Protein AF-A0A7S0EFM1-F1 (afdb_monomer_lite)

Radius of gyration: 30.04 Å; chains: 1; bounding box: 79×68×66 Å

Structure (mmCIF, N/CA/C/O backbone):
data_AF-A0A7S0EFM1-F1
#
_entry.id   AF-A0A7S0EFM1-F1
#
loop_
_atom_site.group_PDB
_atom_site.id
_atom_site.type_symbol
_atom_site.label_atom_id
_atom_site.label_alt_id
_atom_site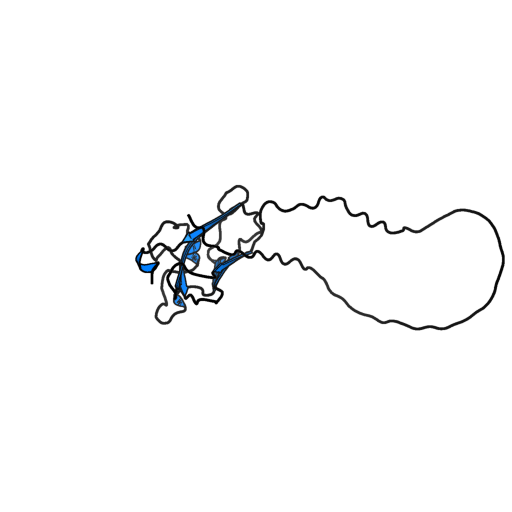.label_comp_id
_atom_site.label_asym_id
_atom_site.label_entity_id
_atom_site.label_seq_id
_atom_site.pdbx_PDB_ins_code
_atom_site.Cartn_x
_atom_site.Cartn_y
_atom_site.Cartn_z
_atom_site.occupancy
_atom_site.B_iso_or_equiv
_atom_site.auth_seq_id
_atom_site.auth_comp_id
_atom_site.auth_asym_id
_atom_site.auth_atom_id
_atom_site.pdbx_PDB_model_num
ATOM 1 N N . PHE A 1 1 ? -14.784 11.439 -12.875 1.00 24.98 1 PHE A N 1
ATOM 2 C CA . PHE A 1 1 ? -14.273 11.031 -11.554 1.00 24.98 1 PHE A CA 1
ATOM 3 C C . PHE A 1 1 ? -14.789 9.632 -11.305 1.00 24.98 1 PHE A C 1
ATOM 5 O O . PHE A 1 1 ? -15.859 9.464 -10.743 1.00 24.98 1 PHE A O 1
ATOM 12 N N . GLU A 1 2 ? -14.104 8.649 -11.874 1.00 22.31 2 GLU A N 1
ATOM 13 C CA . GLU A 1 2 ? -14.514 7.251 -11.826 1.00 22.31 2 GLU A CA 1
ATOM 14 C C . GLU A 1 2 ? -13.625 6.597 -10.774 1.00 22.31 2 GLU A C 1
ATOM 16 O O . GLU A 1 2 ? -12.412 6.479 -10.944 1.00 22.31 2 GLU A O 1
ATOM 21 N N . ILE A 1 3 ? -14.210 6.347 -9.605 1.00 27.41 3 ILE A N 1
ATOM 22 C CA . ILE A 1 3 ? -13.562 5.587 -8.543 1.00 27.41 3 ILE A CA 1
ATOM 23 C C . ILE A 1 3 ? -13.499 4.164 -9.084 1.00 27.41 3 ILE A C 1
ATOM 25 O O . ILE A 1 3 ? -14.540 3.564 -9.334 1.00 27.41 3 ILE A O 1
ATOM 29 N N . ALA A 1 4 ? -12.291 3.663 -9.338 1.00 29.84 4 ALA A N 1
ATOM 30 C CA . ALA A 1 4 ? -12.101 2.274 -9.719 1.00 29.84 4 ALA A CA 1
ATOM 31 C C . ALA A 1 4 ? -12.798 1.374 -8.693 1.00 29.84 4 ALA A C 1
ATOM 33 O O . ALA A 1 4 ? -12.612 1.558 -7.487 1.00 29.84 4 ALA A O 1
ATOM 34 N N . ASP A 1 5 ? -13.592 0.424 -9.189 1.00 29.42 5 ASP A N 1
ATOM 35 C CA . ASP A 1 5 ? -14.235 -0.634 -8.415 1.00 29.42 5 ASP A CA 1
ATOM 36 C C . ASP A 1 5 ? -13.164 -1.510 -7.747 1.00 29.42 5 ASP A C 1
ATOM 38 O O . ASP A 1 5 ? -12.827 -2.607 -8.199 1.00 29.42 5 ASP A O 1
ATOM 42 N N . LEU A 1 6 ? -12.608 -1.031 -6.635 1.00 35.19 6 LEU A N 1
ATOM 43 C CA . LEU A 1 6 ? -11.899 -1.885 -5.707 1.00 35.19 6 LEU A CA 1
ATOM 44 C C . LEU A 1 6 ? -12.966 -2.676 -4.949 1.00 35.19 6 LEU A C 1
ATOM 46 O O . LEU A 1 6 ? -13.604 -2.180 -4.018 1.00 35.19 6 LEU A O 1
ATOM 50 N N . LYS A 1 7 ? -13.213 -3.909 -5.390 1.00 31.89 7 LYS A N 1
ATOM 51 C CA . LYS A 1 7 ? -14.208 -4.799 -4.786 1.00 31.89 7 LYS A CA 1
ATOM 52 C C . LYS A 1 7 ? -13.663 -5.338 -3.460 1.00 31.89 7 LYS A C 1
ATOM 54 O O . LYS A 1 7 ? -13.206 -6.474 -3.374 1.00 31.89 7 LYS A O 1
ATOM 59 N N . VAL A 1 8 ? -13.700 -4.515 -2.412 1.00 33.94 8 VAL A N 1
ATOM 60 C CA . VAL A 1 8 ? -13.339 -4.926 -1.048 1.00 33.94 8 VAL A CA 1
ATOM 61 C C . VAL A 1 8 ? -14.401 -5.910 -0.549 1.00 33.94 8 VAL A C 1
ATOM 63 O O . VAL A 1 8 ? -15.469 -5.519 -0.082 1.00 33.94 8 VAL A O 1
ATOM 66 N N . LYS A 1 9 ? -14.139 -7.215 -0.678 1.00 31.19 9 LYS A N 1
ATOM 67 C CA . LYS A 1 9 ? -14.949 -8.255 -0.031 1.00 31.19 9 LYS A CA 1
ATOM 68 C C . LYS A 1 9 ? -14.515 -8.373 1.430 1.00 31.19 9 LYS A C 1
ATOM 70 O O . LYS A 1 9 ? -13.538 -9.054 1.726 1.00 31.19 9 LYS A O 1
ATOM 75 N N . SER A 1 10 ? -15.251 -7.752 2.350 1.00 30.89 10 SER A N 1
ATOM 76 C CA . SER A 1 10 ? -15.141 -8.082 3.772 1.00 30.89 10 SER A CA 1
ATOM 77 C C . SER A 1 10 ? -15.844 -9.422 4.026 1.00 30.89 10 SER A C 1
ATOM 79 O O . SER A 1 10 ? -17.045 -9.569 3.804 1.00 30.89 10 SER A O 1
ATOM 81 N N . ARG A 1 11 ? -15.093 -10.443 4.453 1.00 31.25 11 ARG A N 1
ATOM 82 C CA . ARG A 1 11 ? -15.659 -11.699 4.963 1.00 31.25 11 ARG A CA 1
ATOM 83 C C . ARG A 1 11 ? -15.397 -11.737 6.466 1.00 31.25 11 ARG A C 1
ATOM 85 O O . ARG A 1 11 ? -14.251 -11.831 6.887 1.00 31.25 11 ARG A O 1
ATOM 92 N N . LEU A 1 12 ? -16.457 -11.590 7.258 1.00 35.00 12 LEU A N 1
ATOM 93 C CA . LEU A 1 12 ? -16.437 -11.801 8.704 1.00 35.00 12 LEU A CA 1
ATOM 94 C C . LEU A 1 12 ? -16.685 -13.294 8.947 1.00 35.00 12 LEU A C 1
ATOM 96 O O . LEU A 1 12 ? -17.814 -13.753 8.785 1.00 35.00 12 LEU A O 1
ATOM 100 N N . ASP A 1 13 ? -15.647 -14.054 9.294 1.00 30.59 13 ASP A N 1
ATOM 101 C CA . ASP A 1 13 ? -15.827 -15.428 9.767 1.00 30.59 13 ASP A CA 1
ATOM 102 C C . ASP A 1 13 ? -16.175 -15.401 11.259 1.00 30.59 13 ASP A C 1
ATOM 104 O O . ASP A 1 13 ? -15.345 -15.106 12.118 1.00 30.59 13 ASP A O 1
ATOM 108 N N . SER A 1 14 ? -17.430 -15.715 11.570 1.00 35.25 14 SER A N 1
ATOM 109 C CA . SER A 1 14 ? -17.908 -15.978 12.924 1.00 35.25 14 SER A CA 1
ATOM 110 C C . SER A 1 14 ? -18.399 -17.419 13.021 1.00 35.25 14 SER A C 1
ATOM 112 O O . SER A 1 14 ? -19.590 -17.707 12.952 1.00 35.25 14 SER A O 1
ATOM 114 N N . THR A 1 15 ? -17.474 -18.357 13.226 1.00 32.59 15 THR A N 1
ATOM 115 C CA . THR A 1 15 ? -17.833 -19.705 13.684 1.00 32.59 15 THR A CA 1
ATOM 116 C C . THR A 1 15 ? -16.916 -20.150 14.807 1.00 32.59 15 THR A C 1
ATOM 118 O O . THR A 1 15 ? -15.844 -20.703 14.586 1.00 32.59 15 THR A O 1
ATOM 121 N N . ASN A 1 16 ? -17.395 -19.936 16.029 1.00 30.56 16 ASN A N 1
ATOM 122 C CA . ASN A 1 16 ? -16.969 -20.665 17.209 1.00 30.56 16 ASN A CA 1
ATOM 123 C C . ASN A 1 16 ? -17.915 -21.873 17.339 1.00 30.56 16 ASN A C 1
ATOM 125 O O . ASN A 1 16 ? -19.105 -21.696 17.601 1.00 30.56 16 ASN A O 1
ATOM 129 N N . ARG A 1 17 ? -17.427 -23.098 17.124 1.00 33.81 17 ARG A N 1
ATOM 130 C CA . ARG A 1 17 ? -18.100 -24.315 17.605 1.00 33.81 17 ARG A CA 1
ATOM 131 C C . ARG A 1 17 ? -17.058 -25.245 18.213 1.00 33.81 17 ARG A C 1
ATOM 133 O O . ARG A 1 17 ? -16.307 -25.901 17.499 1.00 33.81 17 ARG A O 1
ATOM 140 N N . LEU A 1 18 ? -17.047 -25.268 19.546 1.00 33.94 18 LEU A N 1
ATOM 141 C CA . LEU A 1 18 ? -16.483 -26.352 20.344 1.00 33.94 18 LEU A CA 1
ATOM 142 C C . LEU A 1 18 ? -17.196 -27.667 19.993 1.00 33.94 18 LEU A C 1
ATOM 144 O O . LEU A 1 18 ? -18.407 -27.687 19.761 1.00 33.94 18 LEU A O 1
ATOM 148 N N . GLY A 1 19 ? -16.419 -28.747 19.944 1.00 30.83 19 GLY A N 1
ATOM 149 C CA . GLY A 1 19 ? -16.872 -30.083 19.578 1.00 30.83 19 GLY A CA 1
ATOM 150 C C . GLY A 1 19 ? -17.567 -30.859 20.696 1.00 30.83 19 GLY A C 1
ATOM 151 O O . GLY A 1 19 ? -17.558 -30.458 21.856 1.00 30.83 19 GLY A O 1
ATOM 152 N N . SER A 1 20 ? -18.155 -31.994 20.312 1.00 32.56 20 SER A N 1
ATOM 153 C CA . SER A 1 20 ? -18.023 -33.331 20.926 1.00 32.56 20 SER A CA 1
ATOM 154 C C . SER A 1 20 ? -19.203 -34.224 20.505 1.00 32.56 20 SER A C 1
ATOM 156 O O . SER A 1 20 ? -20.366 -33.847 20.602 1.00 32.56 20 SER A O 1
ATOM 158 N N . ALA A 1 21 ? -18.875 -35.410 20.000 1.00 29.83 21 ALA A N 1
ATOM 159 C CA . ALA A 1 21 ? -19.706 -36.621 20.027 1.00 29.83 21 ALA A CA 1
ATOM 160 C C . ALA A 1 21 ? -19.090 -37.560 21.100 1.00 29.83 21 ALA A C 1
ATOM 162 O O . ALA A 1 21 ? -17.988 -37.225 21.554 1.00 29.83 21 ALA A O 1
ATOM 163 N N . PRO A 1 22 ? -19.657 -38.733 21.474 1.00 40.56 22 PRO A N 1
ATOM 164 C CA . PRO A 1 22 ? -20.837 -39.446 20.946 1.00 40.56 22 PRO A CA 1
ATOM 165 C C . PRO A 1 22 ? -21.771 -40.035 22.050 1.00 40.56 22 PRO A C 1
ATOM 167 O O . PRO A 1 22 ? -21.567 -39.773 23.230 1.00 40.56 22 PRO A O 1
ATOM 170 N N . VAL A 1 23 ? -22.779 -40.838 21.658 1.00 34.53 23 VAL A N 1
ATOM 171 C CA . VAL A 1 23 ? -23.089 -42.216 22.152 1.00 34.53 23 VAL A CA 1
ATOM 172 C C . VAL A 1 23 ? -24.600 -42.553 22.081 1.00 34.53 23 VAL A C 1
ATOM 174 O O . VAL A 1 23 ? -25.421 -41.956 22.765 1.00 34.53 23 VAL A O 1
ATOM 177 N N . GLU A 1 24 ? -24.881 -43.521 21.195 1.00 33.28 24 GLU A N 1
ATOM 178 C CA . GLU A 1 24 ? -25.797 -44.687 21.223 1.00 33.28 24 GLU A CA 1
ATOM 179 C C . GLU A 1 24 ? -27.278 -44.592 21.639 1.00 33.28 24 GLU A C 1
ATOM 181 O O . GLU A 1 24 ? -27.688 -43.899 22.563 1.00 33.28 24 GLU A O 1
ATOM 186 N N . GLY A 1 25 ? -28.098 -45.380 20.930 1.00 31.94 25 GLY A N 1
ATOM 187 C CA . GLY A 1 25 ? -29.535 -45.518 21.138 1.00 31.94 25 GLY A CA 1
ATOM 188 C C . GLY A 1 25 ? -30.015 -46.969 21.241 1.00 31.94 25 GLY A C 1
ATOM 189 O O . GLY A 1 25 ? -29.322 -47.860 20.769 1.00 31.94 25 GLY A O 1
ATOM 190 N N . ARG A 1 26 ? -31.256 -47.092 21.760 1.00 28.89 26 ARG A N 1
ATOM 191 C CA . ARG A 1 26 ? -32.282 -48.174 21.646 1.00 28.89 26 ARG A CA 1
ATOM 192 C C . ARG A 1 26 ? -31.862 -49.572 22.154 1.00 28.89 26 ARG A C 1
ATOM 194 O O . ARG A 1 26 ? -30.714 -49.945 22.014 1.00 28.89 26 ARG A O 1
ATOM 201 N N . SER A 1 27 ? -32.694 -50.397 22.802 1.00 29.77 27 SER A N 1
ATOM 202 C CA . SER A 1 27 ? -34.131 -50.759 22.679 1.00 29.77 27 SER A CA 1
ATOM 203 C C . SER A 1 27 ? -34.551 -51.569 23.943 1.00 29.77 27 SER A C 1
ATOM 205 O O . SER A 1 27 ? -33.695 -52.255 24.489 1.00 29.77 27 SER A O 1
ATOM 207 N N . GLU A 1 28 ? -35.705 -51.324 24.589 1.00 30.30 28 GLU A N 1
ATOM 208 C CA . GLU A 1 28 ? -37.036 -52.010 24.517 1.00 30.30 28 GLU A CA 1
ATOM 209 C C . GLU A 1 28 ? -37.264 -53.210 25.474 1.00 30.30 28 GLU A C 1
ATOM 211 O O . GLU A 1 28 ? -36.315 -53.888 25.852 1.00 30.30 28 GLU A O 1
ATOM 216 N N . GLU A 1 29 ? -38.562 -53.418 25.788 1.00 32.75 29 GLU A N 1
ATOM 217 C CA . GLU A 1 29 ? -39.259 -54.553 26.457 1.00 32.75 29 GLU A CA 1
ATOM 218 C C . GLU A 1 29 ? -39.326 -54.568 28.010 1.00 32.75 29 GLU A C 1
ATOM 220 O O . GLU A 1 29 ? -38.354 -54.251 28.685 1.00 32.75 29 GLU A O 1
ATOM 225 N N . ASP A 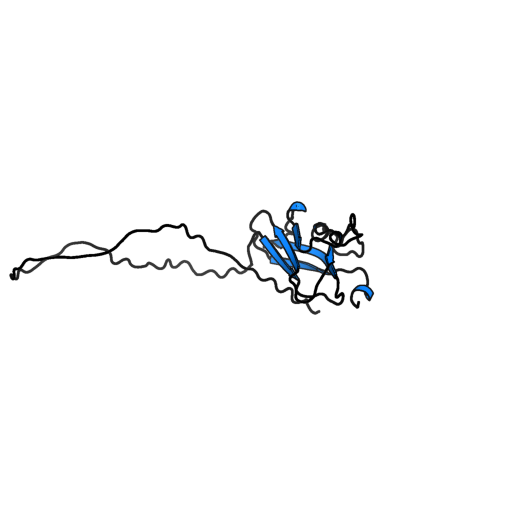1 30 ? -40.419 -54.937 28.702 1.00 30.53 30 ASP A N 1
ATOM 226 C CA . ASP A 1 30 ? -41.846 -55.139 28.377 1.00 30.53 30 ASP A CA 1
ATOM 227 C C . ASP A 1 30 ? -42.668 -55.292 29.690 1.00 30.53 30 ASP A C 1
ATOM 229 O O . ASP A 1 30 ? -42.110 -55.680 30.714 1.00 30.53 30 ASP A O 1
ATOM 233 N N . GLY A 1 31 ? -43.990 -55.058 29.623 1.00 28.48 31 GLY A N 1
ATOM 234 C CA . GLY A 1 31 ? -45.037 -55.682 30.468 1.00 28.48 31 GLY A CA 1
ATOM 235 C C . GLY A 1 31 ? -45.230 -55.247 31.939 1.00 28.48 31 GLY A C 1
ATOM 236 O O . GLY A 1 31 ? -44.391 -55.515 32.788 1.00 28.48 31 GLY A O 1
ATOM 237 N N . ASP A 1 32 ? -46.389 -54.663 32.295 1.00 32.22 32 ASP A N 1
ATOM 238 C CA . ASP A 1 32 ? -47.531 -55.438 32.832 1.00 32.22 32 ASP A CA 1
ATOM 239 C C . ASP A 1 32 ? -48.786 -54.584 33.164 1.00 32.22 32 ASP A C 1
ATOM 241 O O . ASP A 1 32 ? -48.744 -53.367 33.346 1.00 32.22 32 ASP A O 1
ATOM 245 N N . VAL A 1 33 ? -49.925 -55.275 33.193 1.00 35.50 33 VAL A N 1
ATOM 246 C CA . VAL A 1 33 ? -51.338 -54.843 33.193 1.00 35.50 33 VAL A CA 1
ATOM 247 C C . VAL A 1 33 ? -51.839 -54.233 34.522 1.00 35.50 33 VAL A C 1
ATOM 249 O O . VAL A 1 33 ? -51.431 -54.679 35.587 1.00 35.50 33 VAL A O 1
ATOM 252 N N . LEU A 1 34 ? -52.797 -53.277 34.465 1.00 31.67 34 LEU A N 1
ATOM 253 C CA . LEU A 1 34 ? -54.074 -53.216 35.238 1.00 31.67 34 LEU A CA 1
ATOM 254 C C . LEU A 1 34 ? -54.749 -51.818 35.188 1.00 31.67 34 LEU A C 1
ATOM 256 O O . LEU A 1 34 ? -54.111 -50.774 35.270 1.00 31.67 34 LEU A O 1
ATOM 260 N N . SER A 1 35 ? -56.083 -51.806 35.103 1.00 30.92 35 SER A N 1
ATOM 261 C CA . SER A 1 35 ? -56.988 -50.636 35.181 1.00 30.92 35 SER A CA 1
ATOM 262 C C . SER A 1 35 ? -58.082 -50.922 36.235 1.00 30.92 35 SER A C 1
ATOM 264 O O . SER A 1 35 ? -58.159 -52.070 36.674 1.00 30.92 35 SER A O 1
ATOM 266 N N . PRO A 1 36 ? -59.040 -50.025 36.569 1.00 41.28 36 PRO A N 1
ATOM 267 C CA . PRO A 1 36 ? -59.052 -48.557 36.641 1.00 41.28 36 PRO A CA 1
ATOM 268 C C . PRO A 1 36 ? -59.547 -48.053 38.028 1.00 41.28 36 PRO A C 1
ATOM 270 O O . PRO A 1 36 ? -60.255 -48.760 38.744 1.00 41.28 36 PRO A O 1
ATOM 273 N N . SER A 1 37 ? -59.302 -46.789 38.406 1.00 31.91 37 SER A N 1
ATOM 274 C CA . SER A 1 37 ? -60.189 -46.110 39.374 1.00 31.91 37 SER A CA 1
ATOM 275 C C . SER A 1 37 ? -60.094 -44.587 39.370 1.00 31.91 37 SER A C 1
ATOM 277 O O . SER A 1 37 ? -59.031 -43.980 39.440 1.00 31.91 37 SER A O 1
ATOM 279 N N . ARG A 1 38 ? -61.282 -43.992 39.313 1.00 32.62 38 ARG A N 1
ATOM 280 C CA . ARG A 1 38 ? -61.616 -42.570 39.272 1.00 32.62 38 ARG A CA 1
ATOM 281 C C . ARG A 1 38 ? -61.504 -41.972 40.678 1.00 32.62 38 ARG A C 1
ATOM 283 O O . ARG A 1 38 ? -62.246 -42.402 41.556 1.00 32.62 38 ARG A O 1
ATOM 290 N N . LYS A 1 39 ? -60.663 -40.952 40.890 1.00 32.69 39 LYS A N 1
ATOM 291 C CA . LYS A 1 39 ? -60.780 -40.024 42.031 1.00 32.69 39 LYS A CA 1
ATOM 292 C C . LYS A 1 39 ? -60.427 -38.595 41.624 1.00 32.69 39 LYS A C 1
ATOM 294 O O . LYS A 1 39 ? -59.536 -38.347 40.821 1.00 32.69 39 LYS A O 1
ATOM 299 N N . THR A 1 40 ? -61.219 -37.683 42.159 1.00 31.27 40 THR A N 1
ATOM 300 C CA . THR A 1 40 ? -61.257 -36.241 41.933 1.00 31.27 40 THR A CA 1
ATOM 301 C C . THR A 1 40 ? -60.245 -35.467 42.784 1.00 31.27 40 THR A C 1
ATOM 303 O O . THR A 1 40 ? -59.991 -35.844 43.922 1.00 31.27 40 THR A O 1
ATOM 306 N N . ALA A 1 41 ? -59.870 -34.298 42.249 1.00 30.62 41 ALA A N 1
ATOM 307 C CA . ALA A 1 41 ? -59.464 -33.049 42.908 1.00 30.62 41 ALA A CA 1
ATOM 308 C C . ALA A 1 41 ? -58.006 -32.827 43.380 1.00 30.62 41 ALA A C 1
ATOM 310 O O . ALA A 1 41 ? -57.475 -33.522 44.236 1.00 30.62 41 ALA A O 1
ATOM 311 N N . SER A 1 42 ? -57.512 -31.664 42.928 1.00 30.86 42 SER A N 1
ATOM 312 C CA . SER A 1 42 ? -56.694 -30.663 43.636 1.00 30.86 42 SER A CA 1
ATOM 313 C C . SER A 1 42 ? -55.191 -30.563 43.335 1.00 30.86 42 SER A C 1
ATOM 315 O O . SER A 1 42 ? -54.403 -31.459 43.594 1.00 30.86 42 SER A O 1
ATOM 317 N N . SER A 1 43 ? -54.867 -29.371 42.818 1.00 40.53 43 SER A N 1
ATOM 318 C CA . SER A 1 43 ? -53.651 -28.546 42.889 1.00 40.53 43 SER A CA 1
ATOM 319 C C . SER A 1 43 ? -52.350 -29.125 43.479 1.00 40.53 43 SER A C 1
ATOM 321 O O . SER A 1 43 ? -52.296 -29.462 44.656 1.00 40.53 43 SER A O 1
ATOM 323 N N . HIS A 1 44 ? -51.270 -29.085 42.683 1.00 35.28 44 HIS A N 1
ATOM 324 C CA . HIS A 1 44 ? -50.032 -28.296 42.892 1.00 35.28 44 HIS A CA 1
ATOM 325 C C . HIS A 1 44 ? -48.850 -28.886 42.087 1.00 35.28 44 HIS A C 1
ATOM 327 O O . HIS A 1 44 ? -48.478 -30.036 42.287 1.00 35.28 44 HIS A O 1
ATOM 333 N N . GLY A 1 45 ? -48.187 -28.051 41.271 1.00 32.31 45 GLY A N 1
ATOM 334 C CA . GLY A 1 45 ? -46.727 -28.114 41.093 1.00 32.31 45 GLY A CA 1
ATOM 335 C C . GLY A 1 45 ? -46.135 -28.655 39.780 1.00 32.31 45 GLY A C 1
ATOM 336 O O . GLY A 1 45 ? -46.265 -29.826 39.456 1.00 32.31 45 GLY A O 1
ATOM 337 N N . PHE A 1 46 ? -45.302 -27.795 39.171 1.00 35.84 46 PHE A N 1
ATOM 338 C CA . PHE A 1 46 ? -44.032 -28.107 38.487 1.00 35.84 46 PHE A CA 1
ATOM 339 C C . PHE A 1 46 ? -44.044 -28.657 37.039 1.00 35.84 46 PHE A C 1
ATOM 341 O O . PHE A 1 46 ? -44.101 -29.861 36.814 1.00 35.84 46 PHE A O 1
ATOM 348 N N . LYS A 1 47 ? -43.791 -27.772 36.056 1.00 38.72 47 LYS A N 1
ATOM 349 C CA . LYS A 1 47 ? -42.480 -27.599 35.367 1.00 38.72 47 LYS A CA 1
ATOM 350 C C . LYS A 1 47 ? -42.646 -26.862 34.033 1.00 38.72 47 LYS A C 1
ATOM 352 O O . LYS A 1 47 ? -43.040 -27.434 33.023 1.00 38.72 47 LYS A O 1
ATOM 357 N N . ASP A 1 48 ? -42.357 -25.566 34.079 1.00 44.03 48 ASP A N 1
ATOM 358 C CA . ASP A 1 48 ? -41.525 -24.826 33.128 1.00 44.03 48 ASP A CA 1
ATOM 359 C C . ASP A 1 48 ? -41.571 -25.296 31.670 1.00 44.03 48 ASP A C 1
ATOM 361 O O . ASP A 1 48 ? -40.678 -25.982 31.170 1.00 44.03 48 ASP A O 1
ATOM 365 N N . LYS A 1 49 ? -42.579 -24.824 30.930 1.00 48.88 49 LYS A N 1
ATOM 366 C CA . LYS A 1 49 ? -42.395 -24.657 29.488 1.00 48.88 49 LYS A CA 1
ATOM 367 C C . LYS A 1 49 ? -41.386 -23.534 29.305 1.00 48.88 49 LYS A C 1
ATOM 369 O O . LYS A 1 49 ? -41.682 -22.386 29.635 1.00 48.88 49 LYS A O 1
ATOM 374 N N . LEU A 1 50 ? -40.202 -23.899 28.816 1.00 54.34 50 LEU A N 1
ATOM 375 C CA . LEU A 1 50 ? -39.137 -23.002 28.391 1.00 54.34 50 LEU A CA 1
ATOM 376 C C . LEU A 1 50 ? -39.738 -21.979 27.416 1.00 54.34 50 LEU A C 1
ATOM 378 O O . LEU A 1 50 ? -39.878 -22.227 26.218 1.00 54.34 50 LEU A O 1
ATOM 382 N N . CYS A 1 51 ? -40.172 -20.835 27.937 1.00 51.38 51 CYS A N 1
ATOM 383 C CA . CYS A 1 51 ? -40.391 -19.682 27.098 1.00 51.38 51 CYS A CA 1
ATOM 384 C C . CYS A 1 51 ? -38.996 -19.311 26.608 1.00 51.38 51 CYS A C 1
ATOM 386 O O . CYS A 1 51 ? -38.146 -18.891 27.393 1.00 51.38 51 CYS A O 1
ATOM 388 N N . PHE A 1 52 ? -38.734 -19.523 25.319 1.00 50.06 52 PHE A N 1
ATOM 389 C CA . PHE A 1 52 ? -37.665 -18.805 24.649 1.00 50.06 52 PHE A CA 1
ATOM 390 C C . PHE A 1 52 ? -38.034 -17.331 24.779 1.00 50.06 52 PHE A C 1
ATOM 392 O O . PHE A 1 52 ? -38.783 -16.782 23.973 1.00 50.06 52 PHE A O 1
ATOM 399 N N . ARG A 1 53 ? -37.585 -16.706 25.870 1.00 58.97 53 ARG A N 1
ATOM 400 C CA . ARG A 1 53 ? -37.508 -15.261 25.958 1.00 58.97 53 ARG A CA 1
ATOM 401 C C . ARG A 1 53 ? -36.483 -14.896 24.902 1.00 58.97 53 ARG A C 1
ATOM 403 O O . ARG A 1 53 ? -35.286 -15.012 25.137 1.00 58.97 53 ARG A O 1
ATOM 410 N N . ALA A 1 54 ? -36.977 -14.576 23.709 1.00 62.84 54 ALA A N 1
ATOM 411 C CA . ALA A 1 54 ? -36.209 -13.809 22.756 1.00 62.84 54 ALA A CA 1
ATOM 412 C C . ALA A 1 54 ? -35.803 -12.551 23.517 1.00 62.84 54 ALA A C 1
ATOM 414 O O . ALA A 1 54 ? -36.657 -11.746 23.892 1.00 62.84 54 ALA A O 1
ATOM 415 N N . ASP A 1 55 ? -34.526 -12.485 23.877 1.00 67.19 55 ASP A N 1
ATOM 416 C CA . ASP A 1 55 ? -33.940 -11.294 24.455 1.00 67.19 55 ASP A CA 1
ATOM 417 C C . ASP A 1 55 ? -34.244 -10.146 23.481 1.00 67.19 55 ASP A C 1
ATOM 419 O O . ASP A 1 55 ? -33.855 -10.244 22.314 1.00 67.19 55 ASP A O 1
ATOM 423 N N . PRO A 1 56 ? -34.999 -9.108 23.881 1.00 68.69 56 PRO A N 1
ATOM 424 C CA . PRO A 1 56 ? -35.402 -8.027 22.990 1.00 68.69 56 PRO A CA 1
ATOM 425 C C . PRO A 1 56 ? -34.236 -7.076 22.700 1.00 68.69 56 PRO A C 1
ATOM 427 O O . PRO A 1 56 ? -34.464 -5.886 22.480 1.00 68.69 56 PRO A O 1
ATOM 430 N N . SER A 1 57 ? -32.990 -7.565 22.717 1.00 73.12 57 SER A N 1
ATOM 431 C CA . SER A 1 57 ? -31.853 -6.765 22.302 1.00 73.12 57 SER A CA 1
ATOM 432 C C . SER A 1 57 ? -32.086 -6.357 20.842 1.00 73.12 57 SER A C 1
ATOM 434 O O . SER A 1 57 ? -32.255 -7.212 19.966 1.00 73.12 57 SER A O 1
ATOM 436 N N . PRO A 1 58 ? -32.212 -5.048 20.565 1.00 74.75 58 PRO A N 1
ATOM 437 C CA . PRO A 1 58 ? -32.496 -4.585 19.222 1.00 74.75 58 PRO A CA 1
ATOM 438 C C . PRO A 1 58 ? -31.364 -5.041 18.303 1.00 74.75 58 PRO A C 1
ATOM 440 O O . PRO A 1 58 ? -30.184 -4.866 18.603 1.00 74.75 58 PRO A O 1
ATOM 443 N N . PHE A 1 59 ? -31.725 -5.657 17.180 1.00 75.06 59 PHE A N 1
ATOM 444 C CA . PHE A 1 59 ? -30.765 -6.017 16.147 1.00 75.06 59 PHE A CA 1
ATOM 445 C C . PHE A 1 59 ? -30.111 -4.734 15.616 1.00 75.06 59 PHE A C 1
ATOM 447 O O . PHE A 1 59 ? -30.746 -3.936 14.925 1.00 75.06 59 PHE A O 1
ATOM 454 N N . HIS A 1 60 ? -28.849 -4.512 15.979 1.00 71.19 60 HIS A N 1
ATOM 455 C CA . HIS A 1 60 ? -28.079 -3.351 15.552 1.00 71.19 60 HIS A CA 1
ATOM 456 C C . HIS A 1 60 ? -27.337 -3.668 14.255 1.00 71.19 60 HIS A C 1
ATOM 458 O O . HIS A 1 60 ? -26.411 -4.477 14.239 1.00 71.19 60 HIS A O 1
ATOM 464 N N . ILE A 1 61 ? -27.719 -2.992 13.172 1.00 72.38 61 ILE A N 1
ATOM 465 C CA . ILE A 1 61 ? -26.943 -2.985 11.930 1.00 72.38 61 ILE A CA 1
ATOM 466 C C . ILE A 1 61 ? -25.735 -2.061 12.153 1.00 72.38 61 ILE A C 1
ATOM 468 O O . ILE A 1 61 ? -25.940 -0.877 12.438 1.00 72.38 61 ILE A O 1
ATOM 472 N N . PRO A 1 62 ? -24.486 -2.555 12.058 1.00 69.31 62 PRO A N 1
ATOM 473 C CA . PRO A 1 62 ? -23.309 -1.712 12.231 1.00 69.31 62 PRO A CA 1
ATOM 474 C C . PRO A 1 62 ? -23.272 -0.624 11.155 1.00 69.31 62 PRO A C 1
ATOM 476 O O . PRO A 1 62 ? -23.326 -0.925 9.966 1.00 69.31 62 PRO A O 1
ATOM 479 N N . LEU A 1 63 ? -23.174 0.639 11.574 1.00 85.12 63 LEU A N 1
ATOM 480 C CA . LEU A 1 63 ? -23.112 1.781 10.652 1.00 85.12 63 LEU A CA 1
ATOM 481 C C . LEU A 1 63 ? -21.764 1.877 9.932 1.00 85.12 63 LEU A C 1
ATOM 483 O O . LEU A 1 63 ? -21.700 2.339 8.797 1.00 85.12 63 LEU A O 1
ATOM 487 N N . LEU A 1 64 ? -20.695 1.452 10.605 1.00 88.69 64 LEU A N 1
ATOM 488 C CA . LEU A 1 64 ? -19.331 1.477 10.098 1.00 88.69 64 LEU A CA 1
ATOM 489 C C . LEU A 1 64 ? -18.728 0.073 10.162 1.00 88.69 64 LEU A C 1
ATOM 491 O O . LEU A 1 64 ? -18.998 -0.661 11.121 1.00 88.69 64 LEU A O 1
ATOM 495 N N . PRO A 1 65 ? -17.904 -0.307 9.172 1.00 91.25 65 PRO A N 1
ATOM 496 C CA . PRO A 1 65 ? -17.182 -1.564 9.224 1.00 91.25 65 PRO A CA 1
ATOM 497 C C . PRO A 1 65 ? -16.208 -1.561 10.404 1.00 91.25 65 PRO A C 1
ATOM 499 O O . PRO A 1 65 ? -15.603 -0.540 10.737 1.00 91.25 65 PRO A O 1
ATOM 502 N N . SER A 1 66 ? -16.033 -2.723 11.024 1.00 92.44 66 SER A N 1
ATOM 503 C CA . SER A 1 66 ? -15.018 -2.927 12.048 1.00 92.44 66 SER A CA 1
ATOM 504 C C . SER A 1 66 ? -14.234 -4.206 11.799 1.00 92.44 66 SER A C 1
ATOM 506 O O . SER A 1 66 ? -14.748 -5.174 11.235 1.00 92.44 66 SER A O 1
ATOM 508 N N . GLY A 1 67 ? -12.964 -4.201 12.188 1.00 92.88 67 GLY A N 1
ATOM 509 C CA . GLY A 1 67 ? -12.078 -5.336 11.985 1.00 92.88 67 GLY A CA 1
ATOM 510 C C . GLY A 1 67 ? -10.619 -5.006 12.266 1.00 92.88 67 GLY A C 1
ATOM 511 O O . GLY A 1 67 ? -10.262 -3.860 12.525 1.00 92.88 67 GLY A O 1
ATOM 512 N N . ARG A 1 68 ? -9.790 -6.049 12.224 1.00 96.00 68 ARG A N 1
ATOM 513 C CA . ARG A 1 68 ? -8.337 -5.982 12.430 1.00 96.00 68 ARG A CA 1
ATOM 514 C C . ARG A 1 68 ? -7.553 -6.274 11.152 1.00 96.00 68 ARG A C 1
ATOM 516 O O . ARG A 1 68 ? -6.563 -5.612 10.884 1.00 96.00 68 ARG A O 1
ATOM 523 N N . HIS A 1 69 ? -7.992 -7.262 10.376 1.00 97.62 69 HIS A N 1
ATOM 524 C CA . HIS A 1 69 ? -7.304 -7.689 9.161 1.00 97.62 69 HIS A CA 1
ATOM 525 C C . HIS A 1 69 ? -8.020 -7.125 7.941 1.00 97.62 69 HIS A C 1
ATOM 527 O O . HIS A 1 69 ? -9.209 -7.386 7.737 1.00 97.62 69 HIS A O 1
ATOM 533 N N . LEU A 1 70 ? -7.293 -6.372 7.125 1.00 97.31 70 LEU A N 1
ATOM 534 C CA . LEU A 1 70 ? -7.772 -5.866 5.849 1.00 97.31 70 LEU A CA 1
ATOM 535 C C . LEU A 1 70 ? -7.128 -6.654 4.717 1.00 97.31 70 LEU A C 1
ATOM 537 O O . LEU A 1 70 ? -5.935 -6.951 4.741 1.00 97.31 70 LEU A O 1
ATOM 541 N N . LYS A 1 71 ? -7.947 -6.979 3.719 1.00 97.38 71 LYS A N 1
ATOM 542 C CA . LYS A 1 71 ? -7.534 -7.675 2.508 1.00 97.38 71 LYS A CA 1
ATOM 543 C C . LYS A 1 71 ? -8.019 -6.885 1.301 1.00 97.38 71 LYS A C 1
ATOM 545 O O . LYS A 1 71 ? -9.224 -6.773 1.074 1.00 97.38 71 LYS A O 1
ATOM 550 N N . PHE A 1 72 ? -7.076 -6.369 0.531 1.00 97.38 72 PHE A N 1
ATOM 551 C CA . PHE A 1 72 ? -7.326 -5.722 -0.749 1.00 97.38 72 PHE A CA 1
ATOM 552 C C . PHE A 1 72 ? -7.135 -6.774 -1.834 1.00 97.38 72 PHE A C 1
ATOM 554 O O . PHE A 1 72 ? -6.113 -7.449 -1.846 1.00 97.38 72 PHE A O 1
ATOM 561 N N . ASP A 1 73 ? -8.128 -6.945 -2.702 1.00 97.06 73 ASP A N 1
ATOM 562 C CA . ASP A 1 73 ? -8.088 -7.870 -3.838 1.00 97.06 73 ASP A CA 1
ATOM 563 C C . ASP A 1 73 ? -8.088 -7.051 -5.128 1.00 97.06 73 ASP A C 1
ATOM 565 O O . ASP A 1 73 ? -9.085 -6.413 -5.478 1.00 97.06 73 ASP A O 1
ATOM 569 N N . ILE A 1 74 ? -6.937 -7.011 -5.788 1.00 96.00 74 ILE A N 1
ATOM 570 C CA . ILE A 1 74 ? -6.714 -6.263 -7.017 1.00 96.00 74 ILE A CA 1
ATOM 571 C C . ILE A 1 74 ? -7.040 -7.180 -8.195 1.00 96.00 74 ILE A C 1
ATOM 573 O O . ILE A 1 74 ? -6.326 -8.140 -8.493 1.00 96.00 74 ILE A O 1
ATOM 577 N N . LEU A 1 75 ? -8.124 -6.837 -8.888 1.00 94.62 75 LEU A N 1
ATOM 578 C CA . LEU A 1 75 ? -8.678 -7.633 -9.986 1.00 94.62 75 LEU A CA 1
ATOM 579 C C . LEU A 1 75 ? -8.237 -7.141 -11.375 1.00 94.62 75 LEU A C 1
ATOM 581 O O . LEU A 1 75 ? -8.296 -7.898 -12.344 1.00 94.62 75 LEU A O 1
ATOM 585 N N . SER A 1 76 ? -7.820 -5.876 -11.488 1.00 91.06 76 SER A N 1
ATOM 586 C CA . SER A 1 76 ? -7.486 -5.219 -12.759 1.00 91.06 76 SER A CA 1
ATOM 587 C C . SER A 1 76 ? -6.590 -3.994 -12.561 1.00 91.06 76 SER A C 1
ATOM 589 O O . SER A 1 76 ? -6.592 -3.388 -11.489 1.00 91.06 76 SER A O 1
ATOM 591 N N . THR A 1 77 ? -5.893 -3.586 -13.622 1.00 90.00 77 THR A N 1
ATOM 592 C CA . THR A 1 77 ? -5.047 -2.381 -13.695 1.00 90.00 77 THR A CA 1
ATOM 593 C C . THR A 1 77 ? -5.636 -1.359 -14.679 1.00 90.00 77 THR A C 1
ATOM 595 O O . THR A 1 77 ? -6.594 -1.653 -15.393 1.00 90.00 77 THR A O 1
ATOM 598 N N . TRP A 1 78 ? -5.104 -0.130 -14.703 1.00 81.12 78 TRP A N 1
ATOM 599 C CA . TRP A 1 78 ? -5.590 0.954 -15.583 1.00 81.12 78 TRP A CA 1
ATOM 600 C C . TRP A 1 78 ? -4.914 1.011 -16.958 1.00 81.12 78 TRP A C 1
ATOM 602 O O . TRP A 1 78 ? -5.206 1.915 -17.735 1.00 81.12 78 TRP A O 1
ATOM 612 N N . GLY A 1 79 ? -4.019 0.075 -17.262 1.00 77.12 79 GLY A N 1
ATOM 613 C CA . GLY A 1 79 ? -3.350 0.037 -18.557 1.00 77.12 79 GLY A CA 1
ATOM 614 C C . GLY A 1 79 ? -2.308 -1.057 -18.629 1.00 77.12 79 GLY A C 1
ATOM 615 O O . GLY A 1 79 ? -2.445 -1.936 -19.465 1.00 77.12 79 GLY A O 1
ATOM 616 N N . ASP A 1 80 ? -1.352 -1.052 -17.695 1.00 85.06 80 ASP A N 1
ATOM 617 C CA . ASP A 1 80 ? -0.241 -2.005 -17.718 1.00 85.06 80 ASP A CA 1
ATOM 618 C C . ASP A 1 80 ? -0.722 -3.445 -17.489 1.00 85.06 80 ASP A C 1
ATOM 620 O O . ASP A 1 80 ? -1.263 -3.793 -16.434 1.00 85.06 80 ASP A O 1
ATOM 624 N N . VAL A 1 81 ? -0.538 -4.287 -18.504 1.00 89.00 81 VAL A N 1
ATOM 625 C CA . VAL A 1 81 ? -0.952 -5.698 -18.491 1.00 89.00 81 VAL A CA 1
ATOM 626 C C . VAL A 1 81 ? -0.018 -6.602 -17.678 1.00 89.00 81 VAL A C 1
ATOM 628 O O . VAL A 1 81 ? -0.382 -7.743 -17.383 1.00 89.00 81 VAL A O 1
ATOM 631 N N . HIS A 1 82 ? 1.175 -6.120 -17.331 1.00 91.88 82 HIS A N 1
ATOM 632 C CA . HIS A 1 82 ? 2.244 -6.886 -16.692 1.00 91.88 82 HIS A CA 1
ATOM 633 C C . HIS A 1 82 ? 2.514 -6.476 -15.250 1.00 91.88 82 HIS A C 1
ATOM 635 O O . HIS A 1 82 ? 3.080 -7.277 -14.507 1.00 91.88 82 HIS A O 1
ATOM 641 N N . TYR A 1 83 ? 2.119 -5.271 -14.840 1.00 93.50 83 TYR A N 1
ATOM 642 C CA . TYR A 1 83 ? 2.405 -4.748 -13.511 1.00 93.50 83 TYR A CA 1
ATOM 643 C C . TYR A 1 83 ? 1.224 -4.009 -12.898 1.00 93.50 83 TYR A C 1
ATOM 645 O O . TYR A 1 83 ? 0.436 -3.353 -13.574 1.00 93.50 83 TYR A O 1
ATOM 653 N N . VAL A 1 84 ? 1.155 -4.060 -11.572 1.00 94.94 84 VAL A N 1
ATOM 654 C CA . VAL A 1 84 ? 0.310 -3.187 -10.766 1.00 94.94 84 VAL A CA 1
ATOM 655 C C . VAL A 1 84 ? 1.177 -2.440 -9.772 1.00 94.94 84 VAL A C 1
ATOM 657 O O . VAL A 1 84 ? 2.099 -3.007 -9.192 1.00 94.94 84 VAL A O 1
ATOM 660 N N . GLY A 1 85 ? 0.880 -1.164 -9.565 1.00 94.31 85 GLY A N 1
ATOM 661 C CA . GLY A 1 85 ? 1.524 -0.375 -8.532 1.00 94.31 85 GLY A CA 1
ATOM 662 C C . GLY A 1 85 ? 0.535 0.532 -7.831 1.00 94.31 85 GLY A C 1
ATOM 663 O O . GLY A 1 85 ? -0.544 0.820 -8.353 1.00 94.31 85 GLY A O 1
ATOM 664 N N . LEU A 1 86 ? 0.938 1.016 -6.664 1.00 96.06 86 LEU A N 1
ATOM 665 C CA . LEU A 1 86 ? 0.234 2.031 -5.888 1.00 96.06 86 LEU A CA 1
ATOM 666 C C . LEU A 1 86 ? 1.269 2.931 -5.206 1.00 96.06 86 LEU A C 1
ATOM 668 O O . LEU A 1 86 ? 2.399 2.516 -4.953 1.00 96.06 86 LEU A O 1
ATOM 672 N N . SER A 1 87 ? 0.870 4.159 -4.895 1.00 95.81 87 SER A N 1
ATOM 673 C CA . SER A 1 87 ? 1.697 5.119 -4.155 1.00 95.81 87 SER A CA 1
ATOM 674 C C . SER A 1 87 ? 1.351 5.181 -2.669 1.00 95.81 87 SER A C 1
ATOM 676 O O . SER A 1 87 ? 2.052 5.846 -1.925 1.00 95.81 87 SER A O 1
ATOM 678 N N . GLY A 1 88 ? 0.257 4.549 -2.230 1.00 96.94 88 GLY A N 1
ATOM 679 C CA . GLY A 1 88 ? -0.129 4.606 -0.825 1.00 96.94 88 GLY A CA 1
ATOM 680 C C . GLY A 1 88 ? -1.519 4.073 -0.505 1.00 96.94 88 GLY A C 1
ATOM 681 O O . GLY A 1 88 ? -2.418 4.059 -1.351 1.00 96.94 88 GLY A O 1
ATOM 682 N N . ILE A 1 89 ? -1.706 3.689 0.753 1.00 98.25 89 ILE A N 1
ATOM 683 C CA . ILE A 1 89 ? -2.965 3.306 1.384 1.00 98.25 89 ILE A CA 1
ATOM 684 C C . ILE A 1 89 ? -3.031 4.007 2.743 1.00 98.25 89 ILE A C 1
ATOM 686 O O . ILE A 1 89 ? -2.173 3.821 3.598 1.00 98.25 89 ILE A O 1
ATOM 690 N N . GLU A 1 90 ? -4.085 4.787 2.968 1.00 97.75 90 GLU A N 1
ATOM 691 C CA . GLU A 1 90 ? -4.363 5.406 4.264 1.00 97.75 90 GLU A CA 1
ATOM 692 C C . GLU A 1 90 ? -5.675 4.862 4.828 1.00 97.75 90 GLU A C 1
ATOM 694 O O . GLU A 1 90 ? -6.686 4.788 4.126 1.00 97.75 90 GLU A O 1
ATOM 699 N N . ILE A 1 91 ? -5.671 4.503 6.109 1.00 97.69 91 ILE A N 1
ATOM 700 C CA . ILE A 1 91 ? -6.826 3.953 6.822 1.00 97.69 91 ILE A CA 1
ATOM 701 C C . ILE A 1 91 ? -7.165 4.891 7.977 1.00 97.69 91 ILE A C 1
ATOM 703 O O . ILE A 1 91 ? -6.269 5.335 8.692 1.00 97.69 91 ILE A O 1
ATOM 707 N N . PHE A 1 92 ? -8.450 5.193 8.150 1.00 97.12 92 PHE A N 1
ATOM 708 C CA . PHE A 1 92 ? -8.934 6.148 9.144 1.00 97.12 92 PHE A CA 1
ATOM 709 C C . PHE A 1 92 ? -9.934 5.490 10.095 1.00 97.12 92 PHE A C 1
ATOM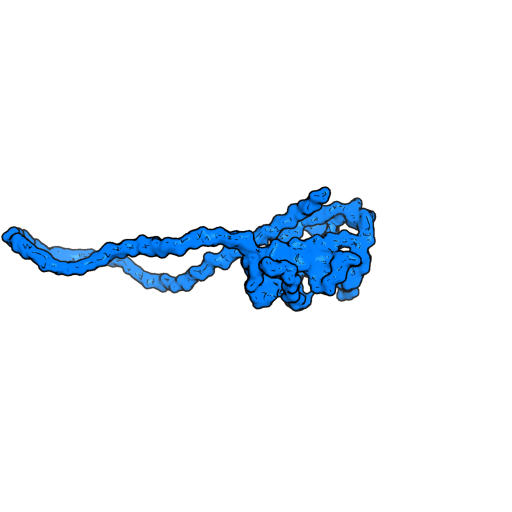 711 O O . PHE A 1 92 ? -10.838 4.769 9.657 1.00 97.12 92 PHE A O 1
ATOM 718 N N . ASP A 1 93 ? -9.784 5.754 11.393 1.00 96.44 93 ASP A N 1
ATOM 719 C CA . ASP A 1 93 ? -10.706 5.290 12.433 1.00 96.44 93 ASP A CA 1
ATOM 720 C C . ASP A 1 93 ? -12.058 6.026 12.374 1.00 96.44 93 ASP A C 1
ATOM 722 O O . ASP A 1 93 ? -12.278 6.904 11.536 1.00 96.44 93 ASP A O 1
ATOM 726 N N . LYS A 1 94 ? -13.006 5.660 13.241 1.00 95.44 94 LYS A N 1
ATOM 727 C CA . LYS A 1 94 ? -14.351 6.258 13.273 1.00 95.44 94 LYS A CA 1
ATOM 728 C C . LYS A 1 94 ? -14.342 7.756 13.614 1.00 95.44 94 LYS A C 1
ATOM 730 O O . LYS A 1 94 ? -15.292 8.449 13.261 1.00 95.44 94 LYS A O 1
ATOM 735 N N . GLU A 1 95 ? -13.301 8.246 14.283 1.00 96.25 95 GLU A N 1
ATOM 736 C CA . GLU A 1 95 ? -13.075 9.662 14.574 1.00 96.25 95 GLU A CA 1
ATOM 737 C C . GLU A 1 95 ? -12.427 10.417 13.398 1.00 96.25 95 GLU A C 1
ATOM 739 O O . GLU A 1 95 ? -12.366 11.645 13.417 1.00 96.25 95 GLU A O 1
ATOM 744 N N . GLY A 1 96 ? -11.974 9.704 12.363 1.00 94.31 96 GLY A N 1
ATOM 745 C CA . GLY A 1 96 ? -11.295 10.273 11.203 1.00 94.31 96 GLY A CA 1
ATOM 746 C C . GLY A 1 96 ? -9.791 10.470 11.404 1.00 94.31 96 GLY A C 1
ATOM 747 O O . GLY A 1 96 ? -9.160 11.149 10.592 1.00 94.31 96 GLY A O 1
ATOM 748 N N . ASN A 1 97 ? -9.197 9.887 12.450 1.00 97.19 97 ASN A N 1
ATOM 749 C CA . ASN A 1 97 ? -7.751 9.908 12.648 1.00 97.19 97 ASN A CA 1
ATOM 750 C C . ASN A 1 97 ? -7.080 8.800 11.826 1.00 97.19 97 ASN A C 1
ATOM 752 O O . ASN A 1 97 ? -7.641 7.709 11.689 1.00 97.19 97 ASN A O 1
ATOM 756 N N . PRO A 1 98 ? -5.867 9.036 11.298 1.00 96.38 98 PRO A N 1
ATOM 757 C CA . PRO A 1 98 ? -5.117 8.002 10.599 1.00 96.38 98 PRO A CA 1
ATOM 758 C C . PRO A 1 98 ? -4.689 6.885 11.562 1.00 96.38 98 PRO A C 1
ATOM 760 O O . PRO A 1 98 ? -4.120 7.141 12.626 1.00 96.38 98 PRO A O 1
ATOM 763 N N . VAL A 1 99 ? -4.919 5.636 11.158 1.00 97.06 99 VAL A N 1
ATOM 764 C CA . VAL A 1 99 ? -4.462 4.443 11.875 1.00 97.06 99 VAL A CA 1
ATOM 765 C C . VAL A 1 99 ? -2.992 4.204 11.546 1.00 97.06 99 VAL A C 1
ATOM 767 O O . VAL A 1 99 ? -2.615 4.095 10.381 1.00 97.06 99 VAL A O 1
ATOM 770 N N . ARG A 1 100 ? -2.147 4.117 12.578 1.00 96.56 100 ARG A N 1
ATOM 771 C CA . ARG A 1 100 ? -0.730 3.771 12.414 1.00 96.56 100 ARG A CA 1
ATOM 772 C C . ARG A 1 100 ? -0.582 2.270 12.212 1.00 96.56 100 ARG A C 1
ATOM 774 O O . ARG A 1 100 ? -1.063 1.494 13.032 1.00 96.56 100 ARG A O 1
ATOM 781 N N . ILE A 1 101 ? 0.109 1.894 11.146 1.00 97.12 101 ILE A N 1
ATOM 782 C CA . ILE A 1 101 ? 0.362 0.506 10.766 1.00 97.12 101 ILE A CA 1
ATOM 783 C C . ILE A 1 101 ? 1.867 0.278 10.853 1.00 97.12 101 ILE A C 1
ATOM 785 O O . ILE A 1 101 ? 2.649 1.111 10.397 1.00 97.12 101 ILE A O 1
ATOM 789 N N . ASP A 1 102 ? 2.268 -0.827 11.472 1.00 95.56 102 ASP A N 1
ATOM 790 C CA . ASP A 1 102 ? 3.672 -1.223 11.509 1.00 95.56 102 ASP A CA 1
ATOM 791 C C . ASP A 1 102 ? 4.102 -1.745 10.123 1.00 95.56 102 ASP A C 1
ATOM 793 O O . ASP A 1 102 ? 3.358 -2.529 9.528 1.00 95.56 102 ASP A O 1
ATOM 797 N N . PRO A 1 103 ? 5.279 -1.370 9.590 1.00 94.75 103 PRO A N 1
ATOM 798 C CA . PRO A 1 103 ? 5.764 -1.886 8.306 1.00 94.75 103 PRO A CA 1
ATOM 799 C C . PRO A 1 103 ? 5.864 -3.416 8.230 1.00 94.75 103 PRO A C 1
ATOM 801 O O . PRO A 1 103 ? 5.742 -3.981 7.150 1.00 94.75 103 PRO A O 1
ATOM 804 N N . SER A 1 104 ? 6.046 -4.109 9.358 1.00 96.50 104 SER A N 1
ATOM 805 C CA . SER A 1 104 ? 6.030 -5.578 9.415 1.00 96.50 104 SER A CA 1
ATOM 806 C C . SER A 1 104 ? 4.622 -6.184 9.356 1.00 96.50 104 SER A C 1
ATOM 808 O O . SER A 1 104 ? 4.474 -7.387 9.147 1.00 96.50 104 SER A O 1
ATOM 810 N N . ALA A 1 105 ? 3.584 -5.362 9.527 1.00 97.50 105 ALA A N 1
ATOM 811 C CA . ALA A 1 105 ? 2.182 -5.767 9.541 1.00 97.50 105 ALA A CA 1
ATOM 812 C C . ALA A 1 105 ? 1.488 -5.605 8.177 1.00 97.50 105 ALA A C 1
ATOM 814 O O . ALA A 1 105 ? 0.275 -5.805 8.073 1.00 97.50 105 ALA A O 1
ATOM 815 N N . ILE A 1 106 ? 2.240 -5.259 7.128 1.00 98.44 106 ILE A N 1
ATOM 816 C CA . ILE A 1 106 ? 1.766 -5.225 5.746 1.00 98.44 106 ILE A CA 1
ATOM 817 C C . ILE A 1 106 ? 2.515 -6.255 4.896 1.00 98.44 106 ILE A C 1
ATOM 819 O O . ILE A 1 106 ? 3.719 -6.454 5.030 1.00 98.44 106 ILE A O 1
ATOM 823 N N . SER A 1 107 ? 1.790 -6.935 4.015 1.00 98.62 107 SER A N 1
ATOM 824 C CA . SER A 1 107 ? 2.362 -7.861 3.035 1.00 98.62 107 SER A CA 1
ATOM 825 C C . SER A 1 107 ? 1.536 -7.862 1.755 1.00 98.62 107 SER A C 1
ATOM 827 O O . SER A 1 107 ? 0.384 -7.425 1.752 1.00 98.62 107 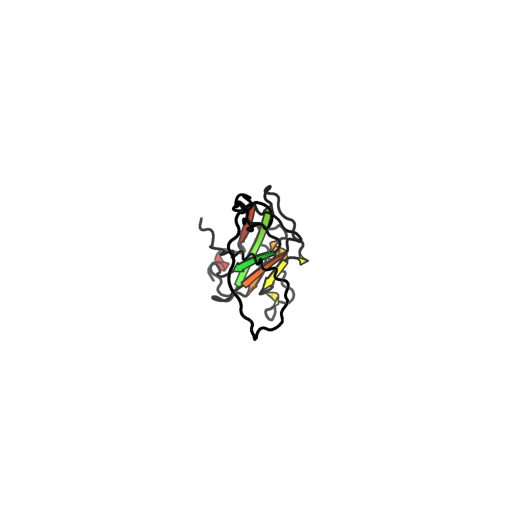SER A O 1
ATOM 829 N N . ALA A 1 108 ? 2.114 -8.355 0.665 1.00 98.56 108 ALA A N 1
ATOM 830 C CA . ALA A 1 108 ? 1.414 -8.511 -0.600 1.00 98.56 108 ALA A CA 1
ATOM 831 C C . ALA A 1 108 ? 1.717 -9.865 -1.248 1.00 98.56 108 ALA A C 1
ATOM 833 O O . ALA A 1 108 ? 2.720 -10.512 -0.946 1.00 98.56 108 ALA A O 1
ATOM 834 N N . ASP A 1 109 ? 0.819 -10.284 -2.131 1.00 97.94 109 ASP A N 1
ATOM 835 C CA . ASP A 1 109 ? 0.961 -11.471 -2.965 1.00 97.94 109 ASP A CA 1
ATOM 836 C C . ASP A 1 109 ? 0.514 -11.136 -4.397 1.00 97.94 109 ASP A C 1
ATOM 838 O O . ASP A 1 109 ? -0.689 -10.963 -4.628 1.00 97.94 109 ASP A O 1
ATOM 842 N N . PRO A 1 110 ? 1.442 -11.003 -5.361 1.00 97.81 110 PRO A N 1
ATOM 843 C CA . PRO A 1 110 ? 2.899 -11.071 -5.196 1.00 97.81 110 PRO A CA 1
ATOM 844 C C . PRO A 1 110 ? 3.462 -9.910 -4.346 1.00 97.81 110 PRO A C 1
ATOM 846 O O . PRO A 1 110 ? 2.865 -8.832 -4.336 1.00 97.81 110 PRO A O 1
ATOM 849 N N . PRO A 1 111 ? 4.601 -10.101 -3.644 1.00 96.88 111 PRO A N 1
ATOM 850 C CA . PRO A 1 111 ? 5.112 -9.124 -2.680 1.00 96.88 111 PRO A CA 1
ATOM 851 C C . PRO A 1 111 ? 5.557 -7.821 -3.340 1.00 96.88 111 PRO A C 1
ATOM 853 O O . PRO A 1 111 ? 5.145 -6.754 -2.899 1.00 96.88 111 PRO A O 1
ATOM 856 N N . ASP A 1 112 ? 6.346 -7.899 -4.408 1.00 96.88 112 ASP A N 1
ATOM 857 C CA . ASP A 1 112 ? 6.809 -6.765 -5.208 1.00 96.88 112 ASP A CA 1
ATOM 858 C C . ASP A 1 112 ? 7.564 -7.277 -6.450 1.00 96.88 112 ASP A C 1
ATOM 860 O O . ASP A 1 112 ? 7.584 -8.478 -6.745 1.00 96.88 112 ASP A O 1
ATOM 864 N N . ILE A 1 113 ? 8.157 -6.365 -7.222 1.00 95.69 113 ILE A N 1
ATOM 865 C CA . ILE A 1 113 ? 8.906 -6.673 -8.441 1.00 95.69 113 ILE A CA 1
ATOM 866 C C . ILE A 1 113 ? 10.152 -7.531 -8.188 1.00 95.69 113 ILE A C 1
ATOM 868 O O . ILE A 1 113 ? 10.617 -8.180 -9.126 1.00 95.69 113 ILE A O 1
ATOM 872 N N . ASN A 1 114 ? 10.662 -7.612 -6.952 1.00 96.50 114 ASN A N 1
ATOM 873 C CA . ASN A 1 114 ? 11.900 -8.335 -6.668 1.00 96.50 114 ASN A CA 1
ATOM 874 C C . ASN A 1 114 ? 11.778 -9.863 -6.770 1.00 96.50 114 ASN A C 1
ATOM 876 O O . ASN A 1 114 ? 12.769 -10.588 -6.719 1.00 96.50 114 ASN A O 1
ATOM 880 N N . ILE A 1 115 ? 10.566 -10.389 -6.966 1.00 95.12 115 ILE A N 1
ATOM 881 C CA . ILE A 1 115 ? 10.390 -11.809 -7.304 1.00 95.12 115 ILE A CA 1
ATOM 882 C C . ILE A 1 115 ? 10.839 -12.135 -8.735 1.00 95.12 115 ILE A C 1
ATOM 884 O O . ILE A 1 115 ? 10.965 -13.307 -9.095 1.00 95.12 115 ILE A O 1
ATOM 888 N N . MET A 1 116 ? 11.033 -11.113 -9.574 1.00 92.50 116 MET A N 1
ATOM 889 C CA . MET A 1 116 ? 11.433 -11.274 -10.966 1.00 92.50 116 MET A CA 1
ATOM 890 C C . MET A 1 116 ? 12.960 -11.384 -11.089 1.00 92.50 116 MET A C 1
ATOM 892 O O . MET A 1 116 ? 13.694 -10.645 -10.430 1.00 92.50 116 MET A O 1
ATOM 896 N N . PRO A 1 117 ? 13.480 -12.241 -11.987 1.00 90.19 117 PRO A N 1
ATOM 897 C CA . PRO A 1 117 ? 14.916 -12.326 -12.237 1.00 90.19 117 PRO A CA 1
ATOM 898 C C . PRO A 1 117 ? 15.512 -10.965 -12.628 1.00 90.19 117 PRO A C 1
ATOM 900 O O . PRO A 1 117 ? 15.028 -10.318 -13.554 1.00 90.19 117 PRO A O 1
ATOM 903 N N . GLY A 1 118 ? 16.581 -10.550 -11.943 1.00 87.62 118 GLY A N 1
ATOM 904 C CA . GLY A 1 118 ? 17.293 -9.292 -12.210 1.00 87.62 118 GLY A CA 1
ATOM 905 C C . GLY A 1 118 ? 16.872 -8.096 -11.346 1.00 87.62 118 GLY A C 1
ATOM 906 O O . GLY A 1 118 ? 17.557 -7.078 -11.384 1.00 87.62 118 GLY A O 1
ATOM 907 N N . TYR A 1 119 ? 15.821 -8.230 -10.533 1.00 81.19 119 TYR A N 1
ATOM 908 C CA . TYR A 1 119 ? 15.370 -7.232 -9.560 1.00 81.19 119 TYR A CA 1
ATOM 909 C C . TYR A 1 119 ? 15.576 -7.825 -8.164 1.00 81.19 119 TYR A C 1
ATOM 911 O O . TYR A 1 119 ? 14.737 -8.563 -7.684 1.00 81.19 119 TYR A O 1
ATOM 919 N N . GLY A 1 120 ? 16.751 -7.652 -7.561 1.00 83.00 120 GLY A N 1
ATOM 920 C CA . GLY A 1 120 ? 17.030 -8.196 -6.219 1.00 83.00 120 GLY A CA 1
ATOM 921 C C . GLY A 1 120 ? 17.056 -7.145 -5.111 1.00 83.00 120 GLY A C 1
ATOM 922 O O . GLY A 1 120 ? 17.094 -7.503 -3.941 1.00 83.00 120 GLY A O 1
ATOM 923 N N . ASP A 1 121 ? 17.087 -5.870 -5.491 1.00 92.31 121 ASP A N 1
ATOM 924 C CA . ASP A 1 121 ? 17.323 -4.725 -4.605 1.00 92.31 121 ASP A CA 1
ATOM 925 C C . ASP A 1 121 ? 16.545 -3.492 -5.102 1.00 92.31 121 ASP A C 1
ATOM 927 O O . ASP A 1 121 ? 16.999 -2.351 -5.041 1.00 92.31 121 ASP A O 1
ATOM 931 N N . ASP A 1 122 ? 15.386 -3.729 -5.721 1.00 95.94 122 ASP A N 1
ATOM 932 C CA . ASP A 1 122 ? 14.507 -2.666 -6.185 1.00 95.94 122 ASP A CA 1
ATOM 933 C C . ASP A 1 122 ? 13.730 -2.077 -4.994 1.00 95.94 122 ASP A C 1
ATOM 935 O O . ASP A 1 122 ? 13.135 -2.837 -4.222 1.00 95.94 122 ASP A O 1
ATOM 939 N N . PRO A 1 123 ? 13.686 -0.741 -4.839 1.00 96.38 123 PRO A N 1
ATOM 940 C CA . PRO A 1 123 ? 13.106 -0.092 -3.664 1.00 96.38 123 PRO A CA 1
ATOM 941 C C . PRO A 1 123 ? 11.573 -0.135 -3.617 1.00 96.38 123 PRO A C 1
ATOM 943 O O . PRO A 1 123 ? 10.989 0.330 -2.635 1.00 96.38 123 PRO A O 1
ATOM 946 N N . ARG A 1 124 ? 10.909 -0.648 -4.665 1.00 96.88 124 ARG A N 1
ATOM 947 C CA . ARG A 1 124 ? 9.448 -0.601 -4.823 1.00 96.88 124 ARG A CA 1
ATOM 948 C C . ARG A 1 124 ? 8.721 -1.704 -4.055 1.00 96.88 124 ARG A C 1
ATOM 950 O O . ARG A 1 124 ? 7.923 -2.458 -4.616 1.00 96.88 124 ARG A O 1
ATOM 957 N N . THR A 1 125 ? 9.014 -1.787 -2.766 1.00 97.62 125 THR A N 1
ATOM 958 C CA . THR A 1 125 ? 8.543 -2.800 -1.819 1.00 97.62 125 THR A CA 1
ATOM 959 C C . THR A 1 125 ? 7.208 -2.414 -1.170 1.00 97.62 125 THR A C 1
ATOM 961 O O . THR A 1 125 ? 6.758 -1.268 -1.225 1.00 97.62 125 THR A O 1
ATOM 964 N N . VAL A 1 126 ? 6.510 -3.389 -0.581 1.00 98.19 126 VAL A N 1
ATOM 965 C CA . VAL A 1 126 ? 5.133 -3.205 -0.074 1.00 98.19 126 VAL A CA 1
ATOM 966 C C . VAL A 1 126 ? 5.014 -2.202 1.086 1.00 98.19 126 VAL A C 1
ATOM 968 O O . VAL A 1 126 ? 3.976 -1.558 1.238 1.00 98.19 126 VAL A O 1
ATOM 971 N N . ASP A 1 127 ? 6.071 -1.999 1.875 1.00 97.69 127 ASP A N 1
ATOM 972 C CA . ASP A 1 127 ? 6.094 -1.026 2.977 1.00 97.69 127 ASP A CA 1
ATOM 973 C C . ASP A 1 127 ? 5.881 0.419 2.499 1.00 97.69 127 ASP A C 1
ATOM 975 O O . ASP A 1 127 ? 5.359 1.242 3.255 1.00 97.69 127 ASP A O 1
ATOM 979 N N . LYS A 1 128 ? 6.180 0.721 1.226 1.00 97.94 128 LYS A N 1
ATOM 980 C CA . LYS A 1 128 ? 5.938 2.049 0.637 1.00 97.94 128 LYS A CA 1
ATOM 981 C C . LYS A 1 128 ? 4.465 2.426 0.605 1.00 97.94 128 LYS A C 1
ATOM 983 O O . LYS A 1 128 ? 4.131 3.601 0.569 1.00 97.94 128 LYS A O 1
ATOM 988 N N . LEU A 1 129 ? 3.560 1.451 0.694 1.00 98.25 129 LEU A N 1
ATOM 989 C CA . LEU A 1 129 ? 2.129 1.731 0.759 1.00 98.25 129 LEU A CA 1
ATOM 990 C C . LEU A 1 129 ? 1.711 2.476 2.031 1.00 98.25 129 LEU A C 1
ATOM 992 O O . LEU A 1 129 ? 0.627 3.049 2.047 1.00 98.25 129 LEU A O 1
ATOM 996 N N . ILE A 1 130 ? 2.521 2.463 3.089 1.00 97.81 130 ILE A N 1
ATOM 997 C CA . ILE A 1 130 ? 2.172 3.057 4.387 1.00 97.81 130 ILE A CA 1
ATOM 998 C C . ILE A 1 130 ? 3.216 4.067 4.889 1.00 97.81 130 ILE A C 1
ATOM 1000 O O . ILE A 1 130 ? 3.161 4.474 6.048 1.00 97.81 130 ILE A O 1
ATOM 1004 N N . ASP A 1 131 ? 4.155 4.496 4.040 1.00 96.75 131 ASP A N 1
ATOM 1005 C CA . ASP A 1 131 ? 5.231 5.424 4.428 1.00 96.75 131 ASP A CA 1
ATOM 1006 C C . ASP A 1 131 ? 4.779 6.899 4.522 1.00 96.75 131 ASP A C 1
ATOM 1008 O O . ASP A 1 131 ? 5.492 7.751 5.057 1.00 96.75 131 ASP A O 1
ATOM 1012 N N . GLY A 1 132 ? 3.567 7.196 4.040 1.00 96.38 132 GLY A N 1
ATOM 1013 C CA . GLY A 1 132 ? 2.945 8.519 4.072 1.00 96.38 132 GLY A CA 1
ATOM 1014 C C . GLY A 1 132 ? 3.334 9.444 2.914 1.00 96.38 132 GLY A C 1
ATOM 1015 O O . GLY A 1 132 ? 2.829 10.569 2.843 1.00 96.38 132 GLY A O 1
ATOM 1016 N N . VAL A 1 133 ? 4.174 9.003 1.974 1.00 96.25 133 VAL A N 1
ATOM 1017 C CA . VAL A 1 133 ? 4.667 9.803 0.840 1.00 96.25 133 VAL A CA 1
ATOM 1018 C C . VAL A 1 133 ? 3.802 9.566 -0.405 1.00 96.25 133 VAL A C 1
ATOM 1020 O O . VAL A 1 133 ? 4.249 9.209 -1.486 1.00 96.25 133 VAL A O 1
ATOM 1023 N N . ASN A 1 134 ? 2.505 9.836 -0.268 1.00 94.50 134 ASN A N 1
ATOM 1024 C CA . ASN A 1 134 ? 1.495 9.407 -1.243 1.00 94.50 134 ASN A CA 1
ATOM 1025 C C . ASN A 1 134 ? 1.454 10.220 -2.554 1.00 94.50 134 ASN A C 1
ATOM 1027 O O . ASN A 1 134 ? 0.968 9.752 -3.584 1.00 94.50 134 ASN A O 1
ATOM 1031 N N . ARG A 1 135 ? 1.896 11.485 -2.522 1.00 92.44 135 ARG A N 1
ATOM 1032 C CA . ARG A 1 135 ? 1.903 12.394 -3.686 1.00 92.44 135 ARG A CA 1
ATOM 1033 C C . ARG A 1 135 ? 3.287 12.428 -4.316 1.00 92.44 135 ARG A C 1
ATOM 1035 O O . ARG A 1 135 ? 3.973 13.445 -4.256 1.00 92.44 135 ARG A O 1
ATOM 1042 N N . THR A 1 136 ? 3.683 11.307 -4.900 1.00 90.12 136 THR A N 1
ATOM 1043 C CA . THR A 1 136 ? 5.045 11.095 -5.386 1.00 90.12 136 THR A CA 1
ATOM 1044 C C . THR A 1 136 ? 5.076 10.525 -6.801 1.00 90.12 136 THR A C 1
ATOM 1046 O O . THR A 1 136 ? 4.124 9.885 -7.248 1.00 90.12 136 THR A O 1
ATOM 1049 N N . CYS A 1 137 ? 6.195 10.762 -7.483 1.00 88.62 137 CYS A N 1
ATOM 1050 C CA . CYS A 1 137 ? 6.599 10.069 -8.708 1.00 88.62 137 CYS A CA 1
ATOM 1051 C C . CYS A 1 137 ? 7.933 9.314 -8.511 1.00 88.62 137 CYS A C 1
ATOM 1053 O O . CYS A 1 137 ? 8.496 8.815 -9.485 1.00 88.62 137 CYS A O 1
ATOM 1055 N N . ASP A 1 138 ? 8.464 9.307 -7.283 1.00 92.31 138 ASP A N 1
ATOM 1056 C CA . ASP A 1 138 ? 9.747 8.713 -6.907 1.00 92.31 138 ASP A CA 1
ATOM 1057 C C . ASP A 1 138 ? 9.592 7.206 -6.665 1.00 92.31 138 ASP A C 1
ATOM 1059 O O . ASP A 1 138 ? 8.715 6.782 -5.911 1.00 92.31 138 ASP A O 1
ATOM 1063 N N . ASP A 1 139 ? 10.459 6.400 -7.283 1.00 92.81 139 ASP A N 1
ATOM 1064 C CA . ASP A 1 139 ? 10.454 4.943 -7.126 1.00 92.81 139 ASP A CA 1
ATOM 1065 C C . ASP A 1 139 ? 10.757 4.504 -5.687 1.00 92.81 139 ASP A C 1
ATOM 1067 O O . ASP A 1 139 ? 10.375 3.407 -5.292 1.00 92.81 139 ASP A O 1
ATOM 1071 N N . MET A 1 140 ? 11.389 5.364 -4.884 1.00 95.50 140 MET A N 1
ATOM 1072 C CA . MET A 1 140 ? 11.677 5.087 -3.474 1.00 95.50 140 MET A CA 1
ATOM 1073 C C . MET A 1 140 ? 10.431 5.074 -2.575 1.00 95.50 140 MET A C 1
ATOM 1075 O O . MET A 1 140 ? 10.525 4.655 -1.424 1.00 95.50 140 MET A O 1
ATOM 1079 N N . HIS A 1 141 ? 9.287 5.539 -3.088 1.00 96.56 141 HIS A N 1
ATOM 1080 C CA . HIS A 1 141 ? 8.055 5.795 -2.334 1.00 96.56 141 HIS A CA 1
ATOM 1081 C C . HIS A 1 141 ? 6.810 5.198 -3.009 1.00 96.56 141 HIS A C 1
ATOM 1083 O O . HIS A 1 141 ? 5.692 5.677 -2.837 1.00 96.56 141 HIS A O 1
ATOM 1089 N N . VAL A 1 142 ? 6.986 4.169 -3.839 1.00 95.94 142 VAL A N 1
ATOM 1090 C CA . VAL A 1 142 ? 5.878 3.482 -4.516 1.00 95.94 142 VAL A CA 1
ATOM 1091 C C . VAL A 1 142 ? 6.063 1.982 -4.432 1.00 95.94 142 VAL A C 1
ATOM 1093 O O . VAL A 1 142 ? 7.180 1.487 -4.436 1.00 95.94 142 VAL A O 1
ATOM 1096 N N . TRP A 1 143 ? 4.960 1.253 -4.421 1.00 97.50 143 TRP A N 1
ATOM 1097 C CA . TRP A 1 143 ? 4.966 -0.196 -4.543 1.00 97.50 143 TRP A CA 1
ATOM 1098 C C . TRP A 1 143 ? 4.711 -0.599 -5.994 1.00 97.50 143 TRP A C 1
ATOM 1100 O O . TRP A 1 143 ? 3.892 0.021 -6.683 1.00 97.50 143 TRP A O 1
ATOM 1110 N N . LEU A 1 144 ? 5.390 -1.648 -6.456 1.00 96.31 144 LEU A N 1
ATOM 1111 C CA . LEU A 1 144 ? 5.157 -2.249 -7.763 1.00 96.31 144 LEU A CA 1
ATOM 1112 C C . LEU A 1 144 ? 5.285 -3.766 -7.665 1.00 96.31 144 LEU A C 1
ATOM 1114 O O . LEU A 1 144 ? 6.282 -4.269 -7.158 1.00 96.31 144 LEU A O 1
ATOM 1118 N N . ALA A 1 145 ? 4.321 -4.490 -8.218 1.00 97.06 145 ALA A N 1
ATOM 1119 C CA . ALA A 1 145 ? 4.311 -5.943 -8.253 1.00 97.06 145 ALA A CA 1
ATOM 1120 C C . ALA A 1 145 ? 3.910 -6.454 -9.647 1.00 97.06 145 ALA A C 1
AT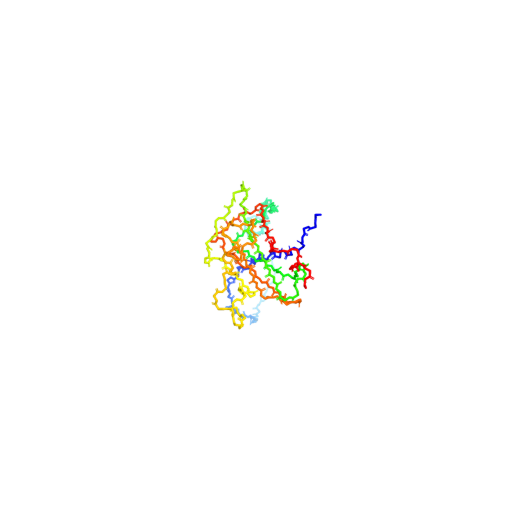OM 1122 O O . ALA A 1 145 ? 3.203 -5.757 -10.386 1.00 97.06 145 ALA A O 1
ATOM 1123 N N . PRO A 1 146 ? 4.352 -7.660 -10.044 1.00 96.00 146 PRO A N 1
ATOM 1124 C CA . PRO A 1 146 ? 3.895 -8.266 -11.284 1.00 96.00 146 PRO A CA 1
ATOM 1125 C C . PRO A 1 146 ? 2.393 -8.547 -11.220 1.00 96.00 146 PRO A C 1
ATOM 1127 O O . PRO A 1 146 ? 1.852 -8.961 -10.197 1.00 96.00 146 PRO A O 1
ATOM 1130 N N . PHE A 1 147 ? 1.724 -8.329 -12.341 1.00 95.62 147 PHE A N 1
ATOM 1131 C CA . PHE A 1 147 ? 0.292 -8.495 -12.502 1.00 95.62 147 PHE A CA 1
ATOM 1132 C C . PHE A 1 147 ? -0.010 -9.534 -13.577 1.00 95.62 147 PHE A C 1
ATOM 1134 O O . PHE A 1 147 ? 0.737 -9.743 -14.535 1.00 95.62 147 PHE A O 1
ATOM 1141 N N . THR A 1 148 ? -1.129 -10.230 -13.425 1.00 95.75 148 THR A N 1
ATOM 1142 C CA . THR A 1 148 ? -1.642 -11.132 -14.451 1.00 95.75 148 THR A CA 1
ATOM 1143 C C . THR A 1 148 ? -3.155 -11.109 -14.480 1.00 95.75 148 THR A C 1
ATOM 1145 O O . THR A 1 148 ? -3.812 -11.569 -13.546 1.00 95.75 148 THR A O 1
ATOM 1148 N N . GLY A 1 149 ? -3.709 -10.626 -15.591 1.00 94.00 149 GLY A N 1
ATOM 1149 C CA . GLY A 1 149 ? -5.152 -10.532 -15.788 1.00 94.00 149 GLY A CA 1
ATOM 1150 C C . GLY A 1 149 ? -5.886 -11.839 -15.471 1.00 94.00 149 GLY A C 1
ATOM 1151 O O . GLY A 1 149 ? -5.447 -12.927 -15.843 1.00 94.00 149 GLY A O 1
ATOM 1152 N N . GLY A 1 150 ? -7.005 -11.725 -14.754 1.00 93.06 150 GLY A N 1
ATOM 1153 C CA . GLY A 1 150 ? -7.821 -12.866 -14.331 1.00 93.06 150 GLY A CA 1
ATOM 1154 C C . GLY A 1 150 ? -7.303 -13.619 -13.100 1.00 93.06 150 GLY A C 1
ATOM 1155 O O . GLY A 1 150 ? -7.993 -14.522 -12.629 1.00 93.06 150 GLY A O 1
ATOM 1156 N N . ARG A 1 151 ? -6.134 -13.258 -12.551 1.00 94.94 151 ARG A N 1
ATOM 1157 C CA . ARG A 1 151 ? -5.644 -13.761 -11.258 1.00 94.94 151 ARG A CA 1
ATOM 1158 C C . ARG A 1 151 ? -5.898 -12.752 -10.139 1.00 94.94 151 ARG A C 1
ATOM 1160 O O . ARG A 1 151 ? -6.038 -11.556 -10.385 1.00 94.94 151 ARG A O 1
ATOM 1167 N N . HIS A 1 152 ? -5.955 -13.256 -8.912 1.00 94.81 152 HIS A N 1
ATOM 1168 C CA . HIS A 1 152 ? -6.038 -12.428 -7.715 1.00 94.81 152 HIS A CA 1
ATOM 1169 C C . HIS A 1 152 ? -4.654 -11.925 -7.316 1.00 94.81 152 HIS A C 1
ATOM 1171 O O . HIS A 1 152 ? -3.692 -12.688 -7.379 1.00 94.81 152 HIS A O 1
ATOM 1177 N N . HIS A 1 153 ? -4.588 -10.674 -6.870 1.00 97.56 153 HIS A N 1
ATOM 1178 C CA . HIS A 1 153 ? -3.384 -10.080 -6.295 1.00 97.56 153 HIS A CA 1
ATOM 1179 C C . HIS A 1 153 ? -3.804 -9.389 -5.011 1.00 97.56 153 HIS A C 1
ATOM 1181 O O . HIS A 1 153 ? -4.792 -8.649 -4.996 1.00 97.56 153 HIS A O 1
ATOM 1187 N N . TYR A 1 154 ? -3.096 -9.664 -3.928 1.00 98.19 154 TYR A N 1
ATOM 1188 C CA . TYR A 1 154 ? -3.539 -9.278 -2.604 1.00 98.19 154 TYR A CA 1
ATOM 1189 C C . TYR A 1 154 ? -2.583 -8.311 -1.934 1.00 98.19 154 TYR A C 1
ATOM 1191 O O . TYR A 1 154 ? -1.372 -8.428 -2.073 1.00 98.19 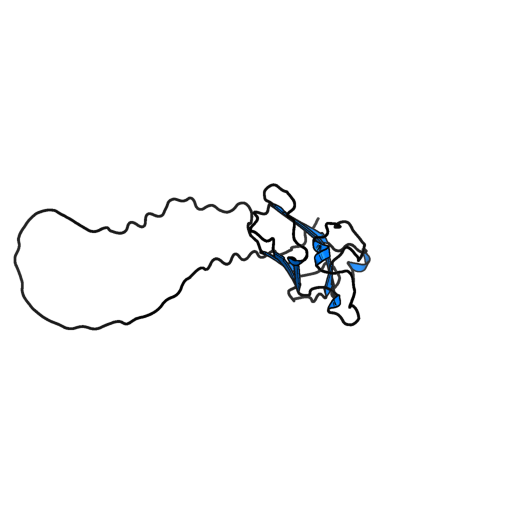154 TYR A O 1
ATOM 1199 N N . ILE A 1 155 ? -3.153 -7.407 -1.142 1.00 98.62 155 ILE A N 1
ATOM 1200 C CA . ILE A 1 155 ? -2.437 -6.688 -0.090 1.00 98.62 155 ILE A CA 1
ATOM 1201 C C . ILE A 1 155 ? -3.144 -7.018 1.220 1.00 98.62 155 ILE A C 1
ATOM 1203 O O . ILE A 1 155 ? -4.372 -6.917 1.318 1.00 98.62 155 ILE A O 1
ATOM 1207 N N . PHE A 1 156 ? -2.373 -7.425 2.216 1.00 98.56 156 PHE A N 1
ATOM 1208 C CA . PHE A 1 156 ? -2.840 -7.755 3.552 1.00 98.56 156 PHE A CA 1
ATOM 1209 C C . PHE A 1 156 ? -2.282 -6.743 4.540 1.00 98.56 156 PHE A C 1
ATOM 1211 O O . PHE A 1 156 ? -1.086 -6.465 4.526 1.00 98.56 156 PHE A O 1
ATOM 1218 N N . ILE A 1 157 ? -3.145 -6.220 5.405 1.00 98.38 157 ILE A N 1
ATOM 1219 C CA . ILE A 1 157 ? -2.766 -5.295 6.473 1.00 98.38 157 ILE A CA 1
ATOM 1220 C C . ILE A 1 157 ? -3.346 -5.815 7.787 1.00 98.38 157 ILE A C 1
ATOM 1222 O O . ILE A 1 157 ? -4.560 -6.005 7.895 1.00 98.38 157 ILE A O 1
ATOM 1226 N N . ASP A 1 158 ? -2.489 -6.021 8.783 1.00 97.94 158 ASP A N 1
ATOM 1227 C CA . ASP A 1 158 ? -2.883 -6.250 10.171 1.00 97.94 158 ASP A CA 1
ATOM 1228 C C . ASP A 1 158 ? -2.799 -4.932 10.957 1.00 97.94 158 ASP A C 1
ATOM 1230 O O . ASP A 1 158 ? -1.733 -4.350 11.133 1.00 97.94 158 ASP A O 1
ATOM 1234 N N . LEU A 1 159 ? -3.941 -4.453 11.452 1.00 96.31 159 LEU A N 1
ATOM 1235 C CA . LEU A 1 159 ? -4.019 -3.235 12.265 1.00 96.31 159 LEU A CA 1
ATOM 1236 C C . LEU A 1 159 ? -3.544 -3.448 13.719 1.00 96.31 159 LEU A C 1
ATOM 1238 O O . LEU A 1 159 ? -3.592 -2.524 14.528 1.00 96.31 159 LEU A O 1
ATOM 1242 N N . GLY A 1 160 ? -3.145 -4.667 14.098 1.00 95.94 160 GLY A N 1
ATOM 1243 C CA . GLY A 1 160 ? -2.705 -5.052 15.445 1.00 95.94 160 GLY A CA 1
ATOM 1244 C C . GLY A 1 160 ? -3.858 -5.241 16.440 1.00 95.94 160 GLY A C 1
ATOM 1245 O O . GLY A 1 160 ? -3.834 -6.152 17.271 1.00 95.94 160 GLY A O 1
ATOM 1246 N N . CYS A 1 161 ? -4.917 -4.441 16.322 1.00 95.12 161 CYS A N 1
ATOM 1247 C CA . CYS A 1 161 ? -6.175 -4.588 17.048 1.00 95.12 161 CYS A CA 1
ATOM 1248 C C . CYS A 1 161 ? -7.378 -4.236 16.156 1.00 95.12 161 CYS A C 1
ATOM 1250 O O . CYS A 1 161 ? -7.225 -3.821 15.010 1.00 95.12 161 CYS A O 1
ATOM 1252 N N . SER A 1 162 ? -8.595 -4.469 16.651 1.00 94.88 162 SER A N 1
ATOM 1253 C CA . SER A 1 162 ? -9.807 -4.154 15.891 1.00 94.88 162 SER A CA 1
ATOM 1254 C C . SER A 1 162 ? -10.114 -2.660 15.940 1.00 94.88 162 SER A C 1
ATOM 1256 O O . SER A 1 162 ? -10.315 -2.108 17.021 1.00 94.88 162 SER A O 1
ATOM 1258 N N . PHE A 1 163 ? -10.249 -2.041 14.770 1.00 94.19 163 PHE A N 1
ATOM 1259 C CA . PHE A 1 163 ? -10.711 -0.665 14.610 1.00 94.19 163 PHE A CA 1
ATOM 1260 C C . PHE A 1 163 ? -12.117 -0.634 14.021 1.00 94.19 163 PHE A C 1
ATOM 1262 O O . PHE A 1 163 ? -12.505 -1.519 13.260 1.00 94.19 163 PHE A O 1
ATOM 1269 N N . VAL A 1 164 ? -12.876 0.408 14.354 1.00 95.12 164 VAL A N 1
ATOM 1270 C CA . VAL A 1 164 ? -14.038 0.826 13.561 1.00 95.12 164 VAL A CA 1
ATOM 1271 C C . VAL A 1 164 ? -13.520 1.834 12.545 1.00 95.12 164 VAL A C 1
ATOM 1273 O O . VAL A 1 164 ? -12.877 2.801 12.944 1.00 95.12 164 VAL A O 1
ATOM 1276 N N . LEU A 1 165 ? -13.762 1.599 11.259 1.00 94.81 165 LEU A N 1
ATOM 1277 C CA . LEU A 1 165 ? -13.172 2.382 10.177 1.00 94.81 165 LEU A CA 1
ATOM 1278 C C . LEU A 1 165 ? -14.195 3.343 9.577 1.00 94.81 165 LEU A C 1
ATOM 1280 O O . LEU A 1 165 ? -15.331 2.953 9.313 1.00 94.81 165 LEU A O 1
ATOM 1284 N N . SER A 1 166 ? -13.782 4.583 9.321 1.00 95.00 166 SER A N 1
ATOM 1285 C CA . SER A 1 166 ? -14.603 5.569 8.604 1.00 95.00 166 SER A CA 1
ATOM 1286 C C . SER A 1 166 ? -14.265 5.645 7.117 1.00 95.00 166 SER A C 1
ATOM 1288 O O . SER A 1 166 ? -15.156 5.831 6.290 1.00 95.00 166 SER A O 1
ATOM 1290 N N . MET A 1 167 ? -12.984 5.509 6.765 1.00 94.88 167 MET A N 1
ATOM 1291 C CA . MET A 1 167 ? -12.494 5.736 5.409 1.00 94.88 167 MET A CA 1
ATOM 1292 C C . MET A 1 167 ? -11.230 4.923 5.135 1.00 94.88 167 MET A C 1
ATOM 1294 O O . MET A 1 167 ? -10.376 4.744 6.002 1.00 94.88 167 MET A O 1
ATOM 1298 N N . ILE A 1 168 ? -11.095 4.490 3.884 1.00 96.31 168 ILE A N 1
ATOM 1299 C CA . ILE A 1 168 ? -9.847 3.988 3.318 1.00 96.31 168 ILE A CA 1
ATOM 1300 C C . ILE A 1 168 ? -9.568 4.819 2.068 1.00 96.31 168 ILE A C 1
ATOM 1302 O O . ILE A 1 168 ? -10.440 4.954 1.208 1.00 96.31 168 ILE A O 1
ATOM 1306 N N . ARG A 1 169 ? -8.373 5.398 1.969 1.00 96.81 169 ARG A N 1
ATOM 1307 C CA . ARG A 1 169 ? -7.920 6.157 0.801 1.00 96.81 169 ARG A CA 1
ATOM 1308 C C . ARG A 1 169 ? -6.816 5.380 0.101 1.00 96.81 169 ARG A C 1
ATOM 1310 O O . ARG A 1 169 ? -5.846 4.988 0.736 1.00 96.81 169 ARG A O 1
ATOM 1317 N N . VAL A 1 170 ? -6.959 5.192 -1.207 1.00 96.19 170 VAL A N 1
ATOM 1318 C CA . VAL A 1 170 ? -5.967 4.513 -2.048 1.00 96.19 170 VAL A CA 1
ATOM 1319 C C . VAL A 1 170 ? -5.383 5.520 -3.030 1.00 96.19 170 VAL A C 1
ATOM 1321 O O . VAL A 1 170 ? -6.124 6.241 -3.702 1.00 96.19 170 VAL A O 1
ATOM 1324 N N . TRP A 1 171 ? -4.058 5.564 -3.111 1.00 94.81 171 TRP A N 1
ATOM 1325 C CA . TRP A 1 171 ? -3.305 6.440 -3.998 1.00 94.81 171 TRP A CA 1
ATOM 1326 C C . TRP A 1 171 ? -2.723 5.617 -5.140 1.00 94.81 171 TRP A C 1
ATOM 1328 O O . TRP A 1 171 ? -1.933 4.699 -4.924 1.00 94.81 171 TRP A O 1
ATOM 1338 N N . ASN A 1 172 ? -3.144 5.924 -6.365 1.00 91.50 172 ASN A N 1
ATOM 1339 C CA . ASN A 1 172 ? -2.716 5.172 -7.537 1.00 91.50 172 ASN A CA 1
ATOM 1340 C C . ASN A 1 172 ? -1.265 5.499 -7.925 1.00 91.50 172 ASN A C 1
ATOM 1342 O O . ASN A 1 172 ? -0.782 6.598 -7.660 1.00 91.50 172 ASN A O 1
ATOM 1346 N N . TYR A 1 173 ? -0.607 4.559 -8.601 1.00 86.38 173 TYR A N 1
ATOM 1347 C CA . TYR A 1 173 ? 0.740 4.718 -9.135 1.00 86.38 173 TYR A CA 1
ATOM 1348 C C . TYR A 1 173 ? 0.818 5.876 -10.131 1.00 86.38 173 TYR A C 1
ATOM 1350 O O . TYR A 1 173 ? 0.136 5.881 -11.158 1.00 86.38 173 TYR A O 1
ATOM 1358 N N . ASN A 1 174 ? 1.681 6.851 -9.849 1.00 78.88 174 ASN A N 1
ATOM 1359 C CA . ASN A 1 174 ? 1.754 8.092 -10.615 1.00 78.88 174 ASN A CA 1
ATOM 1360 C C . ASN A 1 174 ? 3.183 8.411 -11.078 1.00 78.88 174 ASN A C 1
ATOM 1362 O O . ASN A 1 174 ? 3.754 9.421 -10.692 1.00 78.88 174 ASN A O 1
ATOM 1366 N N . LYS A 1 175 ? 3.787 7.557 -11.916 1.00 70.94 175 LYS A N 1
ATOM 1367 C CA . LYS A 1 175 ? 5.140 7.819 -12.450 1.00 70.94 175 LYS A CA 1
ATOM 1368 C C . LYS A 1 175 ? 5.143 8.641 -13.741 1.00 70.94 175 LYS A C 1
ATOM 1370 O O . LYS A 1 175 ? 5.936 9.562 -13.891 1.00 70.94 175 LYS A O 1
ATOM 1375 N N . SER A 1 176 ? 4.275 8.317 -14.702 1.00 59.84 176 SER A N 1
ATOM 1376 C CA . SER A 1 176 ? 4.048 9.144 -15.896 1.00 59.84 176 SER A CA 1
ATOM 1377 C C . SER A 1 176 ? 2.797 8.697 -16.655 1.00 59.84 176 SER A C 1
ATOM 1379 O O . SER A 1 176 ? 2.434 7.520 -16.616 1.00 59.84 176 SER A O 1
ATOM 1381 N N . ARG A 1 177 ? 2.188 9.612 -17.427 1.00 55.50 177 ARG A N 1
ATOM 1382 C CA . ARG A 1 177 ? 1.030 9.304 -18.289 1.00 55.50 177 ARG A CA 1
ATOM 1383 C C . ARG A 1 177 ? 1.297 8.146 -19.248 1.00 55.50 177 ARG A C 1
ATOM 1385 O O . ARG A 1 177 ? 0.377 7.392 -19.513 1.00 55.50 177 ARG A O 1
ATOM 1392 N N . ILE A 1 178 ? 2.520 7.987 -19.758 1.00 54.72 178 ILE A N 1
ATOM 1393 C CA . ILE A 1 178 ? 2.844 6.926 -20.725 1.00 54.72 178 ILE A CA 1
ATOM 1394 C C . ILE A 1 178 ? 2.919 5.532 -20.096 1.00 54.72 178 ILE A C 1
ATOM 1396 O O . ILE A 1 178 ? 2.786 4.560 -20.824 1.00 54.72 178 ILE A O 1
ATOM 1400 N N . HIS A 1 179 ? 3.111 5.410 -18.778 1.00 54.25 179 HIS A N 1
ATOM 1401 C CA . HIS A 1 179 ? 3.061 4.112 -18.094 1.00 54.25 179 HIS A CA 1
ATOM 1402 C C . HIS A 1 179 ? 1.625 3.641 -17.834 1.00 54.25 179 HIS A C 1
ATOM 1404 O O . HIS A 1 179 ? 1.400 2.452 -17.673 1.00 54.25 179 HIS A O 1
ATOM 1410 N N . SER A 1 180 ? 0.643 4.545 -17.862 1.00 49.00 180 SER A N 1
ATOM 1411 C CA . SER A 1 180 ? -0.774 4.189 -17.732 1.00 49.00 180 SER A CA 1
ATOM 1412 C C . SER A 1 180 ? -1.411 3.666 -19.028 1.00 49.00 180 SER A C 1
ATOM 1414 O O . SER A 1 180 ? -2.569 3.287 -18.983 1.00 49.00 180 SER A O 1
ATOM 1416 N N . TYR A 1 181 ? -0.710 3.667 -20.172 1.00 48.16 181 TYR A N 1
ATOM 1417 C CA . TYR A 1 181 ? -1.255 3.263 -21.485 1.00 48.16 181 TYR A CA 1
ATOM 1418 C C . TYR A 1 181 ? -0.473 2.118 -22.164 1.00 48.16 181 TYR A C 1
ATOM 1420 O O . TYR A 1 181 ? -0.590 1.964 -23.379 1.00 48.16 181 TYR A O 1
ATOM 1428 N N . ARG A 1 182 ? 0.374 1.376 -21.437 1.00 49.59 182 ARG A N 1
ATOM 1429 C CA . ARG A 1 182 ? 1.203 0.303 -22.020 1.00 49.59 182 ARG A CA 1
ATOM 1430 C C . ARG A 1 182 ? 0.530 -1.053 -21.992 1.00 49.59 182 ARG A C 1
ATOM 1432 O O . ARG A 1 182 ? -0.045 -1.366 -20.937 1.00 49.59 182 ARG A O 1
#

Secondary structure (DSSP, 8-state):
--------------------------------------------------------------SS-EEEEEEEEE---SS-SSEEEEEEEEEEETTSPBPP--GGGEEEES--GGGSTT-SS-S--GGGGGSS--S---GGG-EEEE--TTS-EEEEEEEEEEEEEEEEEEEE--S-GGGGG-

pLDDT: mean 74.12, std 27.55, range [22.31, 98.62]

InterPro domains:
  IPR026704 Katanin-interacting protein [PTHR21534] (54-182)
  IPR027859 KATNIP domain [PF14652] (73-182)

Organism: NCBI:txid3032

Foldseek 3Di:
DDDPPQPFDDDDDDDDDDDDDDDDDDDDDDDDDDDDDDDDDDDDDDDDPDDPPPPVPDPDDDPFDKDFKGKGKDQDALADQWKFKFLAKWWAFPVRHTQDFDLVQKAKVVQAPCVDPPNVPFLQGRSLRRPPRQPDLDSNRMHMHTDHHPDIIIMMGGSVDMGGTDDMDTRGRPNDPVNSHD

Sequence (182 aa):
FEIADLKVKSRLDSTNRLGSAPVEGRSEEDGDVLSPSRKTASSHGFKDKLCFRADPSPFHIPLLPSGRHLKFDILSTWGDVHYVGLSGIEIFDKEGNPVRIDPSAISADPPDINIMPGYGDDPRTVDKLIDGVNRTCDDMHVWLAPFTGGRHHYIFIDLGCSFVLSMIRVWNYNKSRIHSYR